Protein AF-A0A9X9M2T2-F1 (afdb_monomer_lite)

Secondary structure (DSSP, 8-state):
--PPPHHHHHHHHHHHHSPPTTEEEEEETTEEEEEEEEETTSTTTT---S-EEE--TTTTTS--EEE-

Organism: Gulo gulo (NCBI:txid48420)

Structure (mmCIF, N/CA/C/O backbone):
data_AF-A0A9X9M2T2-F1
#
_entry.id   AF-A0A9X9M2T2-F1
#
loop_
_atom_site.group_PDB
_atom_site.id
_atom_site.type_symbol
_atom_site.label_atom_id
_atom_site.label_alt_id
_atom_site.label_comp_id
_atom_site.label_asym_id
_atom_site.label_entity_id
_atom_site.label_seq_id
_atom_site.pdbx_PDB_ins_code
_atom_site.Cartn_x
_atom_site.Cartn_y
_atom_site.Cartn_z
_atom_site.occupancy
_atom_site.B_iso_or_equiv
_atom_site.auth_seq_id
_atom_site.auth_comp_id
_atom_site.auth_asym_id
_atom_site.auth_atom_id
_atom_site.pdbx_PDB_model_num
ATOM 1 N N . MET A 1 1 ? 11.982 0.901 -21.263 1.00 43.81 1 MET A N 1
ATOM 2 C CA . MET A 1 1 ? 10.888 1.009 -20.276 1.00 43.81 1 MET A CA 1
ATOM 3 C C . MET A 1 1 ? 10.716 -0.353 -19.631 1.00 43.81 1 MET A C 1
ATOM 5 O O . MET A 1 1 ? 10.288 -1.273 -20.316 1.00 43.81 1 MET A O 1
ATOM 9 N N . ALA A 1 2 ? 11.130 -0.522 -18.374 1.00 57.75 2 ALA A N 1
ATOM 10 C CA . ALA A 1 2 ? 10.842 -1.754 -17.645 1.00 57.75 2 ALA A CA 1
ATOM 11 C C . ALA A 1 2 ? 9.347 -1.741 -17.299 1.00 57.75 2 ALA A C 1
ATOM 13 O O . ALA A 1 2 ? 8.906 -0.925 -16.492 1.00 57.75 2 ALA A O 1
ATOM 14 N N . GLY A 1 3 ? 8.560 -2.570 -17.987 1.00 71.31 3 GLY A N 1
ATOM 15 C CA . GLY A 1 3 ? 7.140 -2.731 -17.688 1.00 71.31 3 GLY A CA 1
ATOM 16 C C . GLY A 1 3 ? 6.935 -3.195 -16.245 1.00 71.31 3 GLY A C 1
ATOM 17 O O . GLY A 1 3 ? 7.813 -3.817 -15.643 1.00 71.31 3 GLY A O 1
ATOM 18 N N . LEU A 1 4 ? 5.774 -2.880 -15.676 1.00 78.44 4 LEU A N 1
ATOM 19 C CA . LEU A 1 4 ? 5.381 -3.402 -14.370 1.00 78.44 4 LEU A CA 1
ATOM 20 C C . LEU A 1 4 ? 5.387 -4.931 -14.404 1.00 78.44 4 LEU A C 1
ATOM 22 O O . LEU A 1 4 ? 4.930 -5.543 -15.372 1.00 78.44 4 LEU A O 1
ATOM 26 N N . SER A 1 5 ? 5.909 -5.556 -13.349 1.00 87.56 5 SER A N 1
ATOM 27 C CA . SER A 1 5 ? 5.890 -7.012 -13.265 1.00 87.56 5 SER A CA 1
ATOM 28 C C . SER A 1 5 ? 4.447 -7.505 -13.132 1.00 87.56 5 SER A C 1
ATOM 30 O O . SER A 1 5 ? 3.609 -6.865 -12.492 1.00 87.56 5 SER A O 1
ATOM 32 N N . LEU A 1 6 ? 4.158 -8.684 -13.692 1.00 89.75 6 LEU A N 1
ATOM 33 C CA . LEU A 1 6 ? 2.833 -9.313 -13.589 1.00 89.75 6 LEU A CA 1
ATOM 34 C C . LEU A 1 6 ? 2.373 -9.480 -12.136 1.00 89.75 6 LEU A C 1
ATOM 36 O O . LEU A 1 6 ? 1.176 -9.477 -11.864 1.00 89.75 6 LEU A O 1
ATOM 40 N N . ARG A 1 7 ? 3.320 -9.619 -11.202 1.00 90.62 7 ARG A N 1
ATOM 41 C CA . ARG A 1 7 ? 3.027 -9.714 -9.775 1.00 90.62 7 ARG A CA 1
ATOM 42 C C . ARG A 1 7 ? 2.440 -8.416 -9.225 1.00 90.62 7 ARG A C 1
ATOM 44 O O . ARG A 1 7 ? 1.408 -8.480 -8.575 1.00 90.62 7 ARG A O 1
ATOM 51 N N . ILE A 1 8 ? 3.052 -7.268 -9.527 1.00 89.81 8 ILE A N 1
ATOM 52 C CA . ILE A 1 8 ? 2.553 -5.960 -9.072 1.00 89.81 8 ILE A CA 1
ATOM 53 C C . ILE A 1 8 ? 1.150 -5.723 -9.629 1.00 89.81 8 ILE A C 1
ATOM 55 O O . ILE A 1 8 ? 0.250 -5.389 -8.874 1.00 89.81 8 ILE A O 1
ATOM 59 N N . ILE A 1 9 ? 0.940 -5.989 -10.921 1.00 89.50 9 ILE A N 1
ATOM 60 C CA . ILE A 1 9 ? -0.371 -5.813 -11.564 1.00 89.50 9 ILE A CA 1
ATOM 61 C C . ILE A 1 9 ? -1.445 -6.655 -10.861 1.00 89.50 9 ILE A C 1
ATOM 63 O O . ILE A 1 9 ? -2.503 -6.134 -10.518 1.00 89.50 9 ILE A O 1
ATOM 67 N N . LYS A 1 10 ? -1.167 -7.942 -10.614 1.00 91.56 10 LYS A N 1
ATOM 68 C CA . LYS A 1 10 ? -2.113 -8.841 -9.941 1.00 91.56 10 LYS A CA 1
ATOM 69 C C . LYS A 1 10 ? -2.393 -8.426 -8.501 1.00 91.56 10 LYS A C 1
ATOM 71 O O . LYS A 1 10 ? -3.545 -8.451 -8.090 1.00 91.56 10 LYS A O 1
ATOM 76 N N . GLU A 1 11 ? -1.367 -8.048 -7.743 1.00 91.19 11 GLU A N 1
ATOM 77 C CA . GLU A 1 11 ? -1.538 -7.608 -6.355 1.00 91.19 11 GLU A CA 1
ATOM 78 C C . GLU A 1 11 ? -2.313 -6.289 -6.270 1.00 91.19 11 GLU A C 1
ATOM 80 O O . GLU A 1 11 ? -3.210 -6.180 -5.443 1.00 91.19 11 GLU A O 1
ATOM 85 N N . THR A 1 12 ? -2.052 -5.322 -7.159 1.00 89.56 12 THR A N 1
ATOM 86 C CA . THR A 1 12 ? -2.833 -4.078 -7.237 1.00 89.56 12 THR A CA 1
ATOM 87 C C . THR A 1 12 ? -4.296 -4.359 -7.574 1.00 89.56 12 THR A C 1
ATOM 89 O O . THR A 1 12 ? -5.181 -3.837 -6.907 1.00 89.56 12 THR A O 1
ATOM 92 N N . GLN A 1 13 ? -4.570 -5.213 -8.566 1.00 90.75 13 GLN A N 1
ATOM 93 C CA . GLN A 1 13 ? -5.942 -5.600 -8.914 1.00 90.75 13 GLN A CA 1
ATOM 94 C C . GLN A 1 13 ? -6.649 -6.310 -7.757 1.00 90.75 13 GLN A C 1
ATOM 96 O O . GLN A 1 13 ? -7.804 -6.010 -7.473 1.00 90.75 13 GLN A O 1
ATOM 101 N N . HIS A 1 14 ? -5.952 -7.220 -7.075 1.00 91.62 14 HIS A N 1
ATOM 102 C CA . HIS A 1 14 ? -6.484 -7.924 -5.914 1.00 91.62 14 HIS A CA 1
ATOM 103 C C . HIS A 1 14 ? -6.798 -6.960 -4.767 1.00 91.62 14 HIS A C 1
ATOM 105 O O . HIS A 1 14 ? -7.876 -7.033 -4.200 1.00 91.62 14 HIS A O 1
ATOM 111 N N . LEU A 1 15 ? -5.908 -6.005 -4.484 1.00 88.81 15 LEU A N 1
ATOM 112 C CA . LEU A 1 15 ? -6.111 -4.986 -3.451 1.00 88.81 15 LEU A CA 1
ATOM 113 C C . LEU A 1 15 ? -7.306 -4.068 -3.754 1.00 88.81 15 LEU A C 1
ATOM 115 O O . LEU A 1 15 ? -8.007 -3.655 -2.838 1.00 88.81 15 LEU A O 1
ATOM 119 N N . MET A 1 16 ? -7.545 -3.759 -5.033 1.00 87.12 16 MET A N 1
ATOM 120 C CA . MET A 1 16 ? -8.706 -2.973 -5.464 1.00 87.12 16 MET A CA 1
ATOM 121 C C . MET A 1 16 ? -10.017 -3.769 -5.408 1.00 87.12 16 MET A C 1
ATOM 123 O O . MET A 1 16 ? -11.066 -3.186 -5.151 1.00 87.12 16 MET A O 1
ATOM 127 N N . ALA A 1 17 ? -9.973 -5.077 -5.680 1.00 91.38 17 ALA A N 1
ATOM 128 C CA . ALA A 1 17 ? -11.150 -5.945 -5.655 1.00 91.38 17 ALA A CA 1
ATOM 129 C C . ALA A 1 17 ? -11.532 -6.374 -4.229 1.00 91.38 17 ALA A C 1
ATOM 131 O O . ALA A 1 17 ? -12.712 -6.430 -3.892 1.00 91.38 17 ALA A O 1
ATOM 132 N N . GLU A 1 18 ? -10.531 -6.654 -3.397 1.00 91.38 18 GLU A N 1
ATOM 133 C CA . GLU A 1 18 ? -10.659 -7.110 -2.015 1.00 91.38 18 GLU A CA 1
ATOM 134 C C . GLU A 1 18 ? -9.842 -6.185 -1.095 1.00 91.38 18 GLU A C 1
ATOM 136 O O . GLU A 1 18 ? -8.725 -6.526 -0.684 1.00 91.38 18 GLU A O 1
ATOM 141 N N . PRO A 1 19 ? -10.365 -4.981 -0.787 1.00 86.38 19 PRO A N 1
ATOM 142 C CA . PRO A 1 19 ? -9.685 -4.053 0.102 1.00 86.38 19 PRO A CA 1
ATOM 143 C C . PRO A 1 19 ? -9.614 -4.616 1.523 1.00 86.38 19 PRO A C 1
ATOM 145 O O . PRO A 1 19 ? -10.526 -5.288 2.010 1.00 86.38 19 PRO A O 1
ATOM 148 N N . VAL A 1 20 ? -8.517 -4.312 2.215 1.00 86.56 20 VAL A N 1
ATOM 149 C CA . VAL A 1 20 ? -8.335 -4.719 3.610 1.00 86.56 20 VAL A CA 1
ATOM 150 C C . VAL A 1 20 ? -9.309 -3.924 4.490 1.00 86.56 20 VAL A C 1
ATOM 152 O O . VAL A 1 20 ? -9.311 -2.695 4.415 1.00 86.56 20 VAL A O 1
ATOM 155 N N . PRO A 1 21 ? -10.112 -4.572 5.356 1.00 88.12 21 PRO A N 1
ATOM 156 C CA . PRO A 1 21 ? -11.060 -3.864 6.211 1.00 88.12 21 PRO A CA 1
ATOM 157 C C . PRO A 1 21 ? -10.395 -2.747 7.028 1.00 88.12 21 PRO A C 1
ATOM 159 O O . PRO A 1 21 ? -9.423 -2.986 7.746 1.00 88.12 21 PRO A O 1
ATOM 162 N N . GLY A 1 22 ? -10.922 -1.526 6.913 1.00 83.88 22 GLY A N 1
ATOM 163 C CA . GLY A 1 22 ? -10.422 -0.344 7.623 1.00 83.88 22 GLY A CA 1
ATOM 164 C C . GLY A 1 22 ? -9.175 0.309 7.016 1.00 83.88 22 GLY A C 1
ATOM 165 O O . GLY A 1 22 ? -8.729 1.331 7.536 1.00 83.88 22 GLY A O 1
ATOM 166 N N . ILE A 1 23 ? -8.618 -0.225 5.923 1.00 84.88 23 ILE A N 1
ATOM 167 C CA . ILE A 1 23 ? -7.484 0.366 5.204 1.00 84.88 23 ILE A CA 1
ATOM 168 C C . ILE A 1 23 ? -7.869 0.570 3.742 1.00 84.88 23 ILE A C 1
ATOM 170 O O . ILE A 1 23 ? -8.075 -0.378 2.988 1.00 84.88 23 ILE A O 1
ATOM 174 N N . LYS A 1 24 ? -7.864 1.827 3.315 1.00 85.12 24 LYS A N 1
ATOM 175 C CA . LYS A 1 24 ? -7.968 2.201 1.912 1.00 85.12 24 LYS A CA 1
ATOM 176 C C . LYS A 1 24 ? -6.565 2.293 1.323 1.00 85.12 24 LYS A C 1
ATOM 178 O O . LYS A 1 24 ? -5.724 2.983 1.891 1.00 85.12 24 LYS A O 1
ATOM 183 N N . ALA A 1 25 ? -6.309 1.592 0.221 1.00 86.88 25 ALA A N 1
ATOM 184 C CA . ALA A 1 25 ? -5.016 1.580 -0.457 1.00 86.88 25 ALA A CA 1
ATOM 185 C C . ALA A 1 25 ? -5.204 1.751 -1.968 1.00 86.88 25 ALA A C 1
ATOM 187 O O . ALA A 1 25 ? -5.693 0.849 -2.644 1.00 86.88 25 ALA A O 1
ATOM 188 N N . GLU A 1 26 ? -4.813 2.906 -2.498 1.00 87.75 26 GLU A N 1
ATOM 189 C CA . GLU A 1 26 ? -5.012 3.270 -3.902 1.00 87.75 26 GLU A CA 1
ATOM 190 C C . GLU A 1 26 ? -3.660 3.505 -4.590 1.00 87.75 26 GLU A C 1
ATOM 192 O O . GLU A 1 26 ? -2.823 4.232 -4.052 1.00 87.75 26 GLU A O 1
ATOM 197 N N . PRO A 1 27 ? -3.394 2.894 -5.758 1.00 89.25 27 PRO A N 1
ATOM 198 C CA . PRO A 1 27 ? -2.170 3.160 -6.503 1.00 89.25 27 PRO A CA 1
ATOM 199 C C . PRO A 1 27 ? -2.180 4.584 -7.075 1.00 89.25 27 PRO A C 1
ATOM 201 O O . PRO A 1 27 ? -3.220 5.086 -7.498 1.00 89.25 27 PRO A O 1
ATOM 204 N N . TYR A 1 28 ? -1.010 5.215 -7.173 1.00 86.88 28 TYR A N 1
ATOM 205 C CA . TYR A 1 28 ? -0.887 6.497 -7.872 1.00 86.88 28 TYR A CA 1
ATOM 206 C C . TYR A 1 28 ? -1.067 6.325 -9.386 1.00 86.88 28 TYR A C 1
ATOM 208 O O . TYR A 1 28 ? -0.471 5.429 -9.988 1.00 86.88 28 TYR A O 1
ATOM 216 N N . GLU A 1 29 ? -1.797 7.247 -10.022 1.00 84.25 29 GLU A N 1
ATOM 21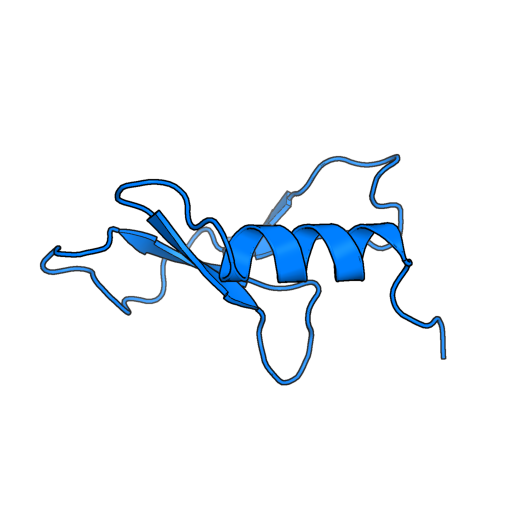7 C CA . GLU A 1 29 ? -2.033 7.245 -11.478 1.00 84.25 29 GLU A CA 1
ATOM 218 C C . GLU A 1 29 ? -0.733 7.335 -12.290 1.00 84.25 29 GLU A C 1
ATOM 220 O O . GLU A 1 29 ? -0.587 6.701 -13.334 1.00 84.25 29 GLU A O 1
ATOM 225 N N . SER A 1 30 ? 0.237 8.108 -11.795 1.00 84.19 30 SER A N 1
ATOM 226 C CA . SER A 1 30 ? 1.529 8.314 -12.453 1.00 84.19 30 SER A CA 1
ATOM 227 C C . SER A 1 30 ? 2.521 7.179 -12.202 1.00 84.19 30 SER A C 1
ATOM 229 O O . SER A 1 30 ? 3.463 7.005 -12.979 1.00 84.19 30 SER A O 1
ATOM 231 N N . ASN A 1 31 ? 2.348 6.413 -11.118 1.00 84.56 31 ASN A N 1
ATOM 232 C CA . ASN A 1 31 ? 3.255 5.335 -10.755 1.00 84.56 31 ASN A CA 1
ATOM 233 C C . ASN A 1 31 ? 2.594 4.317 -9.819 1.00 84.56 31 ASN A C 1
ATOM 235 O O . ASN A 1 31 ? 2.565 4.486 -8.602 1.00 84.56 31 ASN A O 1
ATOM 239 N N . THR A 1 32 ? 2.186 3.183 -10.378 1.00 84.38 32 THR A N 1
ATOM 240 C CA . THR A 1 32 ? 1.510 2.101 -9.646 1.00 84.38 32 THR A CA 1
ATOM 241 C C . THR A 1 32 ? 2.417 1.335 -8.671 1.00 84.38 32 THR A C 1
ATOM 243 O O . THR A 1 32 ? 2.002 0.325 -8.107 1.00 84.38 32 THR A O 1
ATOM 246 N N . ARG A 1 33 ? 3.684 1.745 -8.506 1.00 88.56 33 ARG A N 1
ATOM 247 C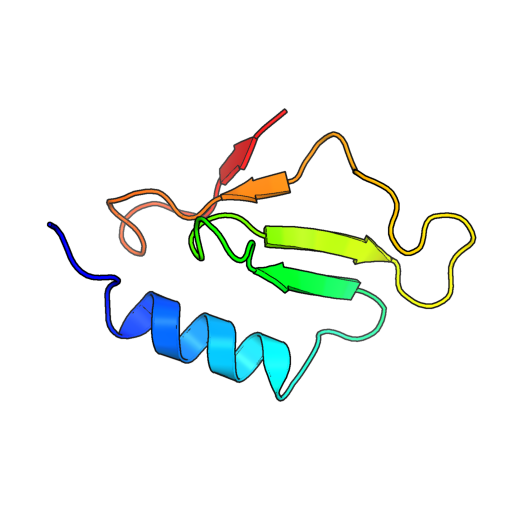 CA . ARG A 1 33 ? 4.562 1.266 -7.426 1.00 88.56 33 ARG A CA 1
ATOM 248 C C . ARG A 1 33 ? 4.371 2.055 -6.135 1.00 88.56 33 ARG A C 1
ATOM 250 O O . ARG A 1 33 ? 4.844 1.592 -5.102 1.00 88.56 33 ARG A O 1
ATOM 257 N N . TYR A 1 34 ? 3.732 3.218 -6.201 1.00 89.12 34 TYR A N 1
ATOM 258 C CA . TYR A 1 34 ? 3.368 4.030 -5.048 1.00 89.12 34 TYR A CA 1
ATOM 259 C C . TYR A 1 34 ? 1.898 3.832 -4.735 1.00 89.12 34 TYR A C 1
ATOM 261 O O . TYR A 1 34 ? 1.071 3.735 -5.645 1.00 89.12 34 TYR A O 1
ATOM 269 N N . PHE A 1 35 ? 1.588 3.809 -3.445 1.00 88.31 35 PHE A N 1
ATOM 270 C CA . PHE A 1 35 ? 0.232 3.647 -2.955 1.00 88.31 35 PHE A CA 1
ATOM 271 C C . PHE A 1 35 ? -0.071 4.730 -1.936 1.00 88.31 35 PHE A C 1
ATOM 273 O O . PHE A 1 35 ? 0.698 4.947 -1.002 1.00 88.31 35 PHE A O 1
ATOM 280 N N . HIS A 1 36 ? -1.215 5.374 -2.100 1.00 86.44 36 HIS A N 1
ATOM 281 C CA . HIS A 1 36 ? -1.815 6.182 -1.063 1.00 86.44 36 HIS A CA 1
ATOM 282 C C . HIS A 1 36 ? -2.571 5.250 -0.121 1.00 86.44 36 HIS A C 1
ATOM 284 O O . HIS A 1 36 ? -3.475 4.532 -0.552 1.00 86.44 36 HIS A O 1
ATOM 290 N N . THR A 1 37 ? -2.189 5.228 1.155 1.00 85.44 37 THR A N 1
ATOM 291 C CA . THR A 1 37 ? -2.858 4.396 2.159 1.00 85.44 37 THR A CA 1
ATOM 292 C C . THR A 1 37 ? -3.367 5.227 3.313 1.00 85.44 37 THR A C 1
ATOM 294 O O . THR A 1 37 ? -2.590 5.983 3.892 1.00 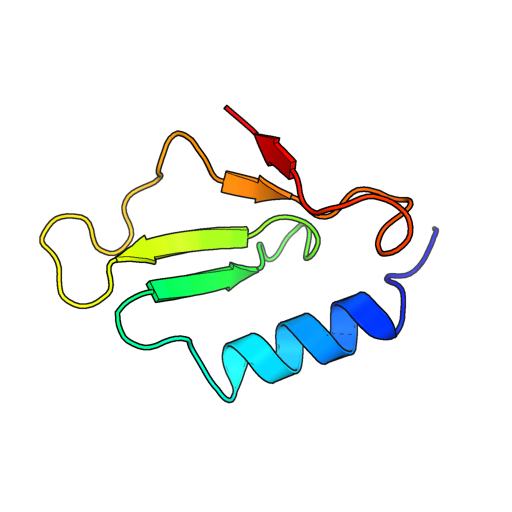85.44 37 THR A O 1
ATOM 297 N N . GLY A 1 38 ? -4.622 5.023 3.701 1.00 84.12 38 GLY A N 1
ATOM 298 C CA . GLY A 1 38 ? -5.227 5.705 4.838 1.00 84.12 38 GLY A CA 1
ATOM 299 C C . GLY A 1 38 ? -6.321 4.877 5.511 1.00 84.12 38 GLY A C 1
ATOM 300 O O . GLY A 1 38 ? -6.825 3.924 4.913 1.00 84.12 38 GLY A O 1
ATOM 301 N N . PRO A 1 39 ? -6.694 5.210 6.757 1.00 84.56 39 PRO A N 1
ATOM 302 C CA . PRO A 1 39 ? -7.817 4.576 7.418 1.00 84.56 39 PRO A CA 1
ATOM 303 C C . PRO A 1 39 ? -9.116 4.992 6.730 1.00 84.56 39 PRO A C 1
ATOM 305 O O . PRO A 1 39 ? -9.382 6.185 6.560 1.00 84.56 39 PRO A O 1
ATOM 308 N N . GLN A 1 40 ? -9.911 3.998 6.350 1.00 80.12 40 GLN A N 1
ATOM 309 C CA . GLN A 1 40 ? -11.258 4.204 5.828 1.00 80.12 40 GLN A CA 1
ATOM 310 C C . GLN A 1 40 ? -12.207 4.581 6.978 1.00 80.12 40 GLN A C 1
ATOM 312 O O . GLN A 1 40 ? -12.001 4.124 8.104 1.00 80.12 40 GLN A O 1
ATOM 317 N N . ASP A 1 41 ? -13.220 5.410 6.713 1.00 78.88 41 ASP A N 1
ATOM 318 C CA . ASP A 1 41 ? -14.255 5.797 7.683 1.00 78.88 41 ASP A CA 1
ATOM 319 C C . ASP A 1 41 ? -13.692 6.498 8.934 1.00 78.88 41 ASP A C 1
ATOM 321 O O . ASP A 1 41 ? -14.181 6.347 10.056 1.00 78.88 41 ASP A O 1
ATOM 325 N N . SER A 1 42 ? -12.628 7.281 8.748 1.00 80.25 42 SER A N 1
ATOM 326 C CA . SER A 1 42 ? -11.976 8.042 9.814 1.00 80.25 42 SER A CA 1
ATOM 327 C C . SER A 1 42 ? -11.889 9.524 9.464 1.00 80.25 42 SER A C 1
ATOM 329 O O . SER A 1 42 ? -11.920 9.909 8.299 1.00 80.25 42 SER A O 1
ATOM 331 N N . THR A 1 43 ? -11.675 10.386 10.461 1.00 82.00 43 THR A N 1
ATOM 332 C CA . THR A 1 43 ? -11.409 11.820 10.228 1.00 82.00 43 THR A CA 1
ATOM 333 C C . THR A 1 43 ? -10.121 12.083 9.443 1.00 82.00 43 THR A C 1
ATOM 335 O O . THR A 1 43 ? -9.857 13.221 9.066 1.00 82.00 43 THR A O 1
ATOM 338 N N . PHE A 1 44 ? -9.299 11.050 9.246 1.00 76.75 44 PHE A N 1
ATOM 339 C CA . PHE A 1 44 ? -8.056 11.089 8.485 1.00 76.75 44 PHE A CA 1
ATOM 340 C C . PHE A 1 44 ? -8.182 10.378 7.128 1.00 76.75 44 PHE A C 1
ATOM 342 O O . PHE A 1 44 ? -7.171 10.151 6.462 1.00 76.75 44 PHE A O 1
ATOM 349 N N . GLU A 1 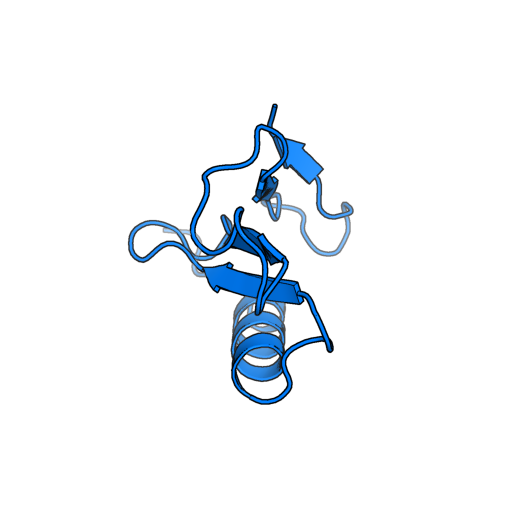45 ? -9.398 10.002 6.721 1.00 79.94 45 GLU A N 1
ATOM 350 C CA . GLU A 1 45 ? -9.655 9.418 5.408 1.00 79.94 45 GLU A CA 1
ATOM 351 C C . GLU A 1 45 ? -9.224 10.384 4.292 1.00 79.94 45 GLU A C 1
ATOM 353 O O . GLU A 1 45 ? -9.501 11.582 4.342 1.00 79.94 45 GLU A O 1
ATOM 358 N N . GLY A 1 46 ? -8.493 9.865 3.300 1.00 71.50 46 GLY A N 1
ATOM 359 C CA . GLY A 1 46 ? -7.918 10.665 2.210 1.00 71.50 46 GLY A CA 1
ATOM 360 C C . GLY A 1 46 ? -6.764 11.589 2.627 1.00 71.50 46 GLY A C 1
ATOM 361 O O . GLY A 1 46 ? -6.278 12.372 1.812 1.00 71.50 46 GLY A O 1
ATOM 362 N N . GLY A 1 47 ? -6.318 11.528 3.886 1.00 75.38 47 GLY A N 1
ATOM 363 C CA . GLY A 1 47 ? -5.153 12.270 4.353 1.00 75.38 47 GLY A CA 1
ATOM 364 C C . GLY A 1 47 ? -3.848 11.672 3.826 1.00 75.38 47 GLY A C 1
ATOM 365 O O . GLY A 1 47 ? -3.663 10.459 3.825 1.00 75.38 47 GLY A O 1
ATOM 366 N N . THR A 1 48 ? -2.901 12.517 3.415 1.00 67.12 48 THR A N 1
ATOM 367 C CA . THR A 1 48 ? -1.536 12.085 3.075 1.00 67.12 48 THR A CA 1
ATOM 368 C C . THR A 1 48 ? -0.771 11.757 4.351 1.00 67.12 48 THR A C 1
ATOM 370 O O . THR A 1 48 ? -0.423 12.640 5.141 1.00 67.12 48 THR A O 1
ATOM 373 N N . PHE A 1 49 ? -0.505 10.473 4.568 1.00 71.94 49 PHE A N 1
ATOM 374 C CA . PHE A 1 49 ? 0.299 10.028 5.696 1.00 71.94 49 PHE A CA 1
ATOM 375 C C . PHE A 1 49 ? 1.774 10.116 5.343 1.00 71.94 49 PHE A C 1
ATOM 377 O O . PHE A 1 49 ? 2.183 9.788 4.239 1.00 71.94 49 PHE A O 1
ATOM 384 N N . LYS A 1 50 ? 2.604 10.470 6.327 1.00 69.38 50 LYS A N 1
ATOM 385 C CA . LYS A 1 50 ? 4.061 10.503 6.144 1.00 69.38 50 LYS A CA 1
ATOM 386 C C . LYS A 1 50 ? 4.662 9.153 5.760 1.00 69.38 50 LYS A C 1
ATOM 388 O O . LYS A 1 50 ? 5.834 9.113 5.472 1.00 69.38 50 LYS A O 1
ATOM 393 N N . ARG A 1 51 ? 3.939 8.036 5.855 1.00 78.12 51 ARG A N 1
ATOM 394 C CA . ARG A 1 51 ? 4.476 6.707 5.541 1.00 78.12 51 ARG A CA 1
ATOM 395 C C . ARG A 1 51 ? 3.670 6.085 4.421 1.00 78.12 51 ARG A C 1
ATOM 397 O O . ARG A 1 51 ? 2.720 5.356 4.690 1.00 78.12 51 ARG A O 1
ATOM 404 N N . GLU A 1 52 ? 4.072 6.361 3.190 1.00 84.94 52 GLU A N 1
ATOM 405 C CA . GLU A 1 52 ? 3.423 5.798 2.008 1.00 84.94 52 GLU A CA 1
ATOM 406 C C . GLU A 1 52 ? 4.155 4.529 1.547 1.00 84.94 52 GLU A C 1
ATOM 408 O O . GLU A 1 52 ? 5.393 4.515 1.474 1.00 84.94 52 GLU A O 1
ATOM 413 N N . PRO A 1 53 ? 3.431 3.430 1.277 1.00 88.38 53 PRO A N 1
ATOM 414 C CA . PRO A 1 53 ? 4.040 2.220 0.762 1.00 88.38 53 PRO A CA 1
ATOM 415 C C . PRO A 1 53 ? 4.554 2.394 -0.670 1.00 88.38 53 PRO A C 1
ATOM 417 O O . PRO A 1 53 ? 3.902 2.959 -1.550 1.00 88.38 53 PRO A O 1
ATOM 420 N N . PHE A 1 54 ? 5.731 1.824 -0.902 1.00 90.94 54 PHE A N 1
ATOM 421 C CA . PHE A 1 54 ? 6.440 1.822 -2.168 1.00 90.94 54 PHE A CA 1
ATOM 422 C C . PHE A 1 54 ? 6.973 0.424 -2.497 1.00 90.94 54 PHE A C 1
ATOM 424 O O . PHE A 1 54 ? 7.634 -0.224 -1.677 1.00 90.94 54 PHE A O 1
ATOM 431 N N . LEU A 1 55 ? 6.734 -0.025 -3.729 1.00 91.19 55 LEU A N 1
ATOM 432 C CA . LEU A 1 55 ? 7.222 -1.295 -4.260 1.00 91.19 55 LEU A CA 1
ATOM 433 C C . LEU A 1 55 ? 8.533 -1.086 -5.042 1.00 91.19 55 LEU A C 1
ATOM 435 O O . LEU A 1 55 ? 8.500 -0.582 -6.174 1.00 91.19 55 LEU A O 1
ATOM 439 N N . PRO A 1 56 ? 9.696 -1.494 -4.490 1.00 90.94 56 PRO A N 1
ATOM 440 C CA . PRO A 1 56 ? 10.982 -1.295 -5.151 1.00 90.94 56 PRO A CA 1
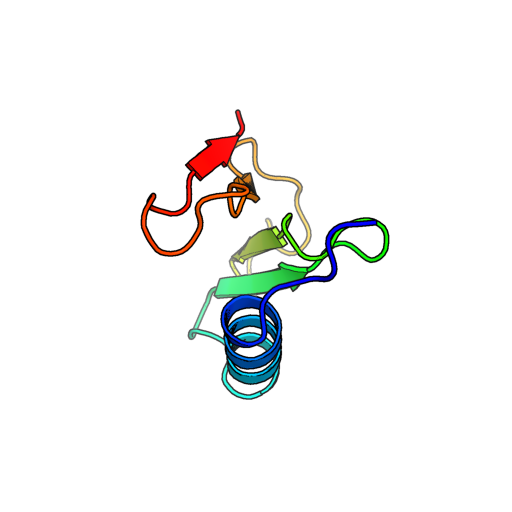ATOM 441 C C . PRO A 1 56 ? 11.081 -2.084 -6.459 1.00 90.94 56 PRO A C 1
ATOM 443 O O . PRO A 1 56 ? 10.312 -3.007 -6.722 1.00 90.94 56 PRO A O 1
ATOM 446 N N . GLU A 1 57 ? 12.062 -1.739 -7.291 1.00 88.94 57 GLU A N 1
ATOM 447 C CA . GLU A 1 57 ? 12.283 -2.405 -8.580 1.00 88.94 57 GLU A CA 1
ATOM 448 C C . GLU A 1 57 ? 12.459 -3.922 -8.435 1.00 88.94 57 GLU A C 1
ATOM 450 O O . GLU A 1 57 ? 11.844 -4.687 -9.173 1.00 88.94 57 GLU A O 1
ATOM 455 N N . GLU A 1 58 ? 13.195 -4.341 -7.406 1.00 90.00 58 GLU A N 1
ATOM 456 C CA . GLU A 1 58 ? 13.449 -5.742 -7.057 1.00 90.00 58 GLU A CA 1
ATOM 457 C C . GLU A 1 58 ? 12.264 -6.430 -6.354 1.00 90.00 58 GLU A C 1
ATOM 459 O O . GLU A 1 58 ? 12.412 -7.551 -5.871 1.00 90.00 58 GLU A O 1
ATOM 464 N N . TYR A 1 59 ? 11.089 -5.798 -6.249 1.00 89.94 59 TYR A N 1
ATOM 465 C CA . TYR A 1 59 ? 9.892 -6.465 -5.736 1.00 89.94 59 TYR A CA 1
ATOM 466 C C . TYR A 1 59 ? 9.533 -7.649 -6.651 1.00 89.94 59 TYR A C 1
ATOM 468 O O . TYR A 1 59 ? 9.412 -7.470 -7.867 1.00 89.94 59 TYR A O 1
ATOM 476 N N . PRO A 1 60 ? 9.345 -8.864 -6.112 1.00 90.88 60 PRO A N 1
ATOM 477 C CA . PRO A 1 60 ? 9.101 -9.186 -4.701 1.00 90.88 60 PRO A CA 1
ATOM 478 C C . PRO A 1 60 ? 10.302 -9.716 -3.906 1.00 90.88 60 PRO A C 1
ATOM 480 O O . PRO A 1 60 ? 10.142 -10.124 -2.759 1.00 90.88 60 PRO A O 1
ATOM 483 N N . MET A 1 61 ? 11.488 -9.761 -4.511 1.00 94.38 61 MET A N 1
ATOM 484 C CA . MET A 1 61 ? 12.713 -10.235 -3.856 1.00 94.38 61 MET A CA 1
ATOM 485 C C . MET A 1 61 ? 13.169 -9.283 -2.747 1.00 94.38 61 MET A C 1
ATOM 487 O O . MET A 1 61 ? 13.812 -9.707 -1.790 1.00 94.38 61 MET A O 1
ATOM 491 N N . LYS A 1 62 ? 12.797 -8.001 -2.850 1.00 91.31 62 LYS A N 1
ATOM 492 C CA . LYS A 1 62 ? 12.849 -7.043 -1.743 1.00 91.31 62 LYS A CA 1
ATOM 493 C C . LYS A 1 62 ? 11.444 -6.723 -1.233 1.00 91.31 62 LYS A C 1
ATOM 495 O O . LYS A 1 62 ? 10.524 -6.618 -2.046 1.00 91.31 62 LYS A O 1
ATOM 500 N N . PRO A 1 63 ? 11.281 -6.534 0.089 1.00 90.88 63 PRO A N 1
ATOM 501 C CA . PRO A 1 63 ? 9.992 -6.194 0.675 1.00 90.88 63 PRO A CA 1
ATOM 502 C C . PRO A 1 63 ? 9.526 -4.805 0.226 1.00 90.88 63 PRO A C 1
ATOM 504 O O . PRO A 1 63 ? 10.329 -3.977 -0.224 1.00 90.88 63 PRO A O 1
ATOM 507 N N . LEU A 1 64 ? 8.227 -4.543 0.402 1.00 90.38 64 LEU A N 1
ATOM 508 C CA . LEU A 1 64 ? 7.690 -3.187 0.317 1.00 90.38 64 LEU A CA 1
ATOM 509 C C . LEU A 1 64 ? 8.434 -2.272 1.296 1.00 90.38 64 LEU A C 1
ATOM 511 O O . LEU A 1 64 ? 8.872 -2.697 2.369 1.00 90.38 64 LEU A O 1
ATOM 515 N N . LYS A 1 65 ? 8.584 -1.008 0.918 1.00 91.12 65 LYS A N 1
ATOM 516 C CA . LYS A 1 65 ? 9.213 0.023 1.743 1.00 91.12 65 LYS A CA 1
ATOM 517 C C . LYS A 1 65 ? 8.185 1.080 2.094 1.00 91.12 65 LYS A C 1
ATOM 519 O O . LYS A 1 65 ? 7.258 1.304 1.330 1.00 91.12 65 LYS A O 1
ATOM 524 N N . TYR A 1 66 ? 8.391 1.756 3.213 1.00 86.38 66 TYR A N 1
ATOM 525 C CA . TYR A 1 66 ? 7.665 2.979 3.525 1.00 86.38 66 TYR A CA 1
ATOM 526 C C . TYR A 1 66 ? 8.593 4.145 3.238 1.00 86.38 66 TYR A C 1
ATOM 528 O O . TYR A 1 66 ? 9.700 4.199 3.781 1.00 86.38 66 TYR A O 1
ATOM 536 N N . ILE A 1 67 ? 8.166 5.035 2.353 1.00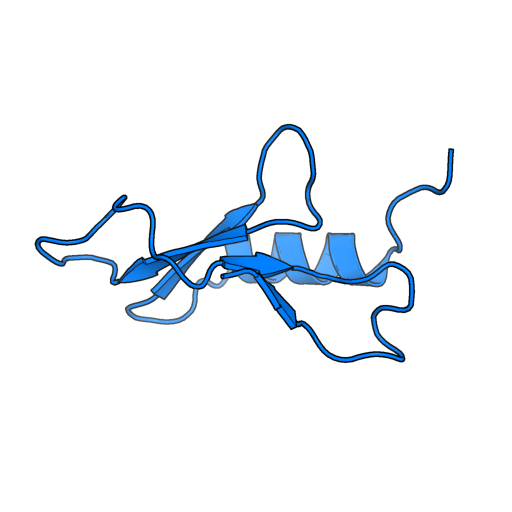 80.19 67 ILE A N 1
ATOM 537 C CA . ILE A 1 67 ? 8.838 6.317 2.165 1.00 80.19 67 ILE A CA 1
ATOM 538 C C . ILE A 1 67 ? 8.312 7.291 3.221 1.00 80.19 67 ILE A C 1
ATOM 540 O O . ILE A 1 67 ? 7.119 7.266 3.523 1.00 80.19 67 ILE A O 1
ATOM 544 N N . SER A 1 68 ? 9.232 8.042 3.843 1.00 69.69 68 SER A N 1
ATOM 545 C CA . SER A 1 68 ? 8.926 9.062 4.855 1.00 69.69 68 SER A CA 1
ATOM 546 C C . SER A 1 68 ? 8.758 10.447 4.246 1.00 69.69 68 SER A C 1
ATOM 548 O O . SER A 1 68 ? 9.394 10.683 3.197 1.00 69.69 68 SER A O 1
#

pLDDT: mean 84.31, std 8.63, range [43.81, 94.38]

InterPro domains:
  IPR000608 Ubiquitin-conjugating (UBC), catalytic core domain [PF00179] (7-65)
  IPR000608 Ubiquitin-conjugating (UBC), catalytic core domain [PS50127] (3-68)
  IPR016135 Ubiquitin-conjugating enzyme/RWD-like [G3DSA:3.10.110.10] (2-67)
  IPR016135 Ubiquitin-conjugating enzyme/RWD-like [SSF54495] (5-63)

Foldseek 3Di:
DPDDDPVLVVVQVCCVVDPDQQKDWHADPVGNQWIQIDGPPDPCVVPRDQWTWGADPPPPVPPIGTHD

Sequence (68 aa):
MAGLSLRIIKETQHLMAEPVPGIKAEPYESNTRYFHTGPQDSTFEGGTFKREPFLPEEYPMKPLKYIS

Radius of gyration: 12.32 Å; chains: 1; bounding box: 28×22×30 Å